Protein AF-A0A2G6QS87-F1 (afdb_monomer_lite)

Structure (mmCIF, N/CA/C/O backbone):
data_AF-A0A2G6QS87-F1
#
_entry.id   AF-A0A2G6QS87-F1
#
loop_
_atom_site.group_PDB
_atom_site.id
_atom_site.type_symbol
_atom_site.label_atom_id
_atom_site.label_alt_id
_atom_site.label_comp_id
_atom_site.label_asym_id
_atom_site.label_entity_id
_atom_site.label_seq_id
_atom_site.pdbx_PDB_ins_code
_atom_site.Cartn_x
_atom_site.Cartn_y
_atom_site.Cartn_z
_atom_site.occupancy
_atom_site.B_iso_or_equiv
_atom_site.auth_seq_id
_atom_site.auth_comp_id
_atom_site.auth_asym_id
_atom_site.auth_atom_id
_atom_site.pdbx_PDB_model_num
ATOM 1 N N . ALA A 1 1 ? -5.266 -8.464 -1.920 1.00 51.91 1 ALA A N 1
ATOM 2 C CA . ALA A 1 1 ? -3.894 -8.439 -2.478 1.00 51.91 1 ALA A CA 1
ATOM 3 C C . ALA A 1 1 ? -3.807 -7.338 -3.537 1.00 51.91 1 ALA A C 1
ATOM 5 O O . ALA A 1 1 ? -4.734 -7.231 -4.330 1.00 51.91 1 ALA A O 1
ATOM 6 N N . GLY A 1 2 ? -2.773 -6.485 -3.514 1.00 69.69 2 GLY A N 1
ATOM 7 C CA . GLY A 1 2 ? -2.639 -5.344 -4.445 1.00 69.69 2 GLY A CA 1
ATOM 8 C C . GLY A 1 2 ? -2.216 -4.005 -3.823 1.00 69.69 2 GLY A C 1
ATOM 9 O O . GLY A 1 2 ? -2.171 -3.008 -4.532 1.00 69.69 2 GLY A O 1
ATOM 10 N N . GLY A 1 3 ? -1.918 -3.966 -2.519 1.00 70.50 3 GLY A N 1
ATOM 11 C CA . GLY A 1 3 ? -1.389 -2.776 -1.834 1.00 70.50 3 GLY A CA 1
ATOM 12 C C . GLY A 1 3 ? 0.128 -2.585 -1.971 1.00 70.50 3 GLY A C 1
ATOM 13 O O . GLY A 1 3 ? 0.667 -1.634 -1.422 1.00 70.50 3 GLY A O 1
ATOM 14 N N . GLY A 1 4 ? 0.819 -3.482 -2.678 1.00 74.62 4 GLY A N 1
ATOM 15 C CA . GLY A 1 4 ? 2.270 -3.473 -2.862 1.00 74.62 4 GLY A CA 1
ATOM 16 C C . GLY A 1 4 ? 2.723 -4.567 -3.828 1.00 74.62 4 GLY A C 1
ATOM 17 O O . GLY A 1 4 ? 1.944 -5.467 -4.156 1.00 74.62 4 GLY A O 1
ATOM 18 N N . ILE A 1 5 ? 3.974 -4.471 -4.282 1.00 80.44 5 ILE A N 1
ATOM 19 C CA . ILE A 1 5 ? 4.647 -5.461 -5.132 1.00 80.44 5 ILE A CA 1
ATOM 20 C C . ILE A 1 5 ? 5.804 -6.037 -4.324 1.00 80.44 5 ILE A C 1
ATOM 22 O O . ILE A 1 5 ? 6.594 -5.287 -3.756 1.00 80.44 5 ILE A O 1
ATOM 26 N N . MET A 1 6 ? 5.889 -7.361 -4.271 1.00 84.56 6 MET A N 1
ATOM 27 C CA . MET A 1 6 ? 7.038 -8.053 -3.701 1.00 84.56 6 MET A CA 1
ATOM 28 C C . MET A 1 6 ? 8.040 -8.320 -4.821 1.00 84.56 6 MET A C 1
ATOM 30 O O . MET A 1 6 ? 7.664 -8.832 -5.874 1.00 84.56 6 MET A O 1
ATOM 34 N N . VAL A 1 7 ? 9.292 -7.939 -4.595 1.00 84.94 7 VAL A N 1
ATOM 35 C CA . VAL A 1 7 ? 10.404 -8.152 -5.524 1.00 84.94 7 VAL A CA 1
ATOM 36 C C . VAL A 1 7 ? 11.389 -9.087 -4.837 1.00 84.94 7 VAL A C 1
ATOM 38 O O . VAL A 1 7 ? 11.647 -8.920 -3.644 1.00 84.94 7 VAL A O 1
ATOM 41 N N . ASP A 1 8 ? 11.897 -10.082 -5.563 1.00 87.94 8 ASP A N 1
ATOM 42 C CA . ASP A 1 8 ? 12.962 -10.943 -5.051 1.00 87.94 8 ASP A CA 1
ATOM 43 C C . ASP A 1 8 ? 14.225 -10.105 -4.809 1.00 87.94 8 ASP A C 1
ATOM 45 O O . ASP A 1 8 ? 14.542 -9.204 -5.587 1.00 87.94 8 ASP A O 1
ATOM 49 N N . ASN A 1 9 ? 14.965 -10.412 -3.747 1.00 87.25 9 ASN A N 1
ATOM 50 C CA . ASN A 1 9 ? 16.232 -9.752 -3.453 1.00 87.25 9 ASN A CA 1
ATOM 51 C C . ASN A 1 9 ? 17.227 -9.850 -4.612 1.00 87.25 9 ASN A C 1
ATOM 53 O O . ASN A 1 9 ? 17.946 -8.885 -4.859 1.00 87.25 9 ASN A O 1
ATOM 57 N N . ALA A 1 10 ? 17.262 -10.980 -5.328 1.00 93.06 10 ALA A N 1
ATOM 58 C CA . ALA A 1 10 ? 18.153 -11.156 -6.475 1.00 93.06 10 ALA A CA 1
ATOM 59 C C . ALA A 1 10 ? 17.859 -10.158 -7.606 1.00 93.06 10 ALA A C 1
ATOM 61 O O . ALA A 1 10 ? 18.763 -9.776 -8.347 1.00 93.06 10 ALA A O 1
ATOM 62 N N . ASP A 1 11 ? 16.614 -9.688 -7.692 1.00 87.81 11 ASP A N 1
ATOM 63 C CA . ASP A 1 11 ? 16.186 -8.751 -8.718 1.00 87.81 11 ASP A CA 1
ATOM 64 C C . ASP A 1 11 ? 16.017 -7.311 -8.207 1.00 87.81 11 ASP A C 1
ATOM 66 O O . ASP A 1 11 ? 15.605 -6.429 -8.971 1.00 87.81 11 ASP A O 1
ATOM 70 N N . LEU A 1 12 ? 16.291 -7.049 -6.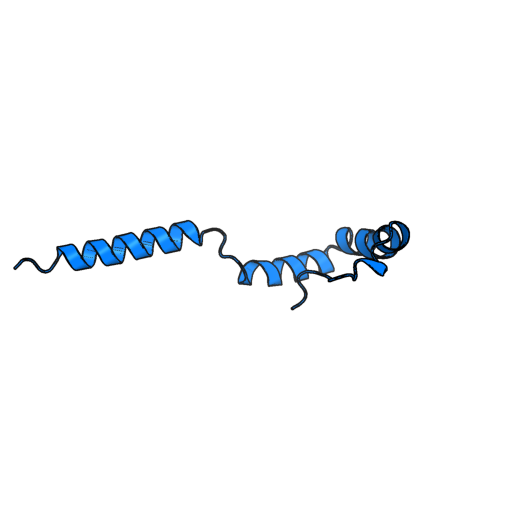925 1.00 87.81 12 LEU A N 1
ATOM 71 C CA . LEU A 1 12 ? 16.182 -5.718 -6.334 1.00 87.81 12 LEU A CA 1
ATOM 72 C C . LEU A 1 12 ? 17.387 -4.861 -6.744 1.00 87.81 12 LEU A C 1
ATOM 74 O O . LEU A 1 12 ? 18.325 -4.637 -5.982 1.00 87.81 12 LEU A O 1
ATOM 78 N N . THR A 1 13 ? 17.353 -4.377 -7.981 1.00 91.38 13 THR A N 1
ATOM 79 C CA . THR A 1 13 ? 18.381 -3.503 -8.554 1.00 91.38 13 THR A CA 1
ATOM 80 C C . THR A 1 13 ? 17.901 -2.056 -8.628 1.00 91.38 13 THR A C 1
ATOM 82 O O . THR A 1 13 ? 16.700 -1.776 -8.668 1.00 91.38 13 THR A O 1
ATOM 85 N N . ALA A 1 14 ? 18.847 -1.114 -8.675 1.00 90.81 14 ALA A N 1
ATOM 86 C CA . ALA A 1 14 ? 18.537 0.307 -8.836 1.00 90.81 14 ALA A CA 1
ATOM 87 C C . ALA A 1 14 ? 17.783 0.584 -10.150 1.00 90.81 14 ALA A C 1
ATOM 89 O O . ALA A 1 14 ? 16.804 1.329 -10.151 1.00 90.81 14 ALA A O 1
ATOM 90 N N . ASP A 1 15 ? 18.179 -0.073 -11.241 1.00 92.00 15 ASP A N 1
ATOM 91 C CA . ASP A 1 15 ? 17.541 0.087 -12.551 1.00 92.00 15 ASP A CA 1
ATOM 92 C C . ASP A 1 15 ? 16.091 -0.390 -12.534 1.00 92.00 15 ASP A C 1
ATOM 94 O O . ASP A 1 15 ? 15.194 0.312 -13.008 1.00 92.00 15 ASP A O 1
ATOM 98 N N . ARG A 1 16 ? 15.835 -1.553 -11.920 1.00 86.56 16 ARG A N 1
ATOM 99 C CA . ARG A 1 16 ? 14.474 -2.064 -11.757 1.00 86.56 16 ARG A CA 1
ATOM 100 C C . ARG A 1 16 ? 13.652 -1.135 -10.873 1.00 86.56 16 ARG A C 1
ATOM 102 O O . ARG A 1 16 ? 12.518 -0.827 -11.219 1.00 86.56 16 ARG A O 1
ATOM 109 N N . LEU A 1 17 ? 14.220 -0.635 -9.776 1.00 85.69 17 LEU A N 1
ATOM 110 C CA . LEU A 1 17 ? 13.541 0.315 -8.895 1.00 85.69 17 LEU A CA 1
ATOM 111 C C . LEU A 1 17 ? 13.110 1.578 -9.656 1.00 85.69 17 LEU A C 1
ATOM 113 O O . LEU A 1 17 ? 11.960 1.993 -9.552 1.00 85.69 17 LEU A O 1
ATOM 117 N N . ILE A 1 18 ? 14.000 2.166 -10.454 1.00 89.25 18 ILE A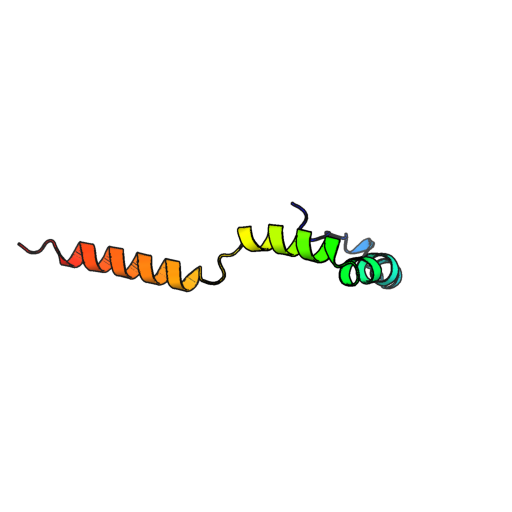 N 1
ATOM 118 C CA . ILE A 1 18 ? 13.710 3.363 -11.255 1.00 89.25 18 ILE A CA 1
ATOM 119 C C . ILE A 1 18 ? 12.639 3.061 -12.306 1.00 89.25 18 ILE A C 1
ATOM 121 O O . ILE A 1 18 ? 11.661 3.801 -12.411 1.00 89.25 18 ILE A O 1
ATOM 125 N N . ALA A 1 19 ? 12.790 1.964 -13.049 1.00 87.94 19 ALA A N 1
ATOM 126 C CA . ALA A 1 19 ? 11.858 1.586 -14.108 1.00 87.94 19 ALA A CA 1
ATOM 127 C C . ALA A 1 19 ? 10.459 1.237 -13.576 1.00 87.94 19 ALA A C 1
ATOM 129 O O . ALA A 1 19 ? 9.463 1.454 -14.261 1.00 87.94 19 ALA A O 1
ATOM 130 N N . GLU A 1 20 ? 10.371 0.698 -12.360 1.00 84.25 20 GLU A N 1
ATOM 131 C CA . GLU A 1 20 ? 9.133 0.136 -11.828 1.00 84.25 20 GLU A CA 1
ATOM 132 C C . GLU A 1 20 ? 8.456 0.996 -10.761 1.00 84.25 20 GLU A C 1
ATOM 134 O O . GLU A 1 20 ? 7.225 1.093 -10.747 1.00 84.25 20 GLU A O 1
ATOM 139 N N . VAL A 1 21 ? 9.214 1.602 -9.850 1.00 82.44 21 VAL A N 1
ATOM 140 C CA . VAL A 1 21 ? 8.653 2.326 -8.702 1.00 82.44 21 VAL A CA 1
ATOM 141 C C . VAL A 1 21 ? 8.278 3.747 -9.084 1.00 82.44 21 VAL A C 1
ATOM 143 O O . VAL A 1 21 ? 7.163 4.163 -8.771 1.00 82.44 21 VAL A O 1
ATOM 146 N N . LEU A 1 22 ? 9.140 4.474 -9.805 1.00 83.56 22 LEU A N 1
ATOM 147 C CA . LEU A 1 22 ? 8.868 5.871 -10.174 1.00 83.56 22 LEU A CA 1
ATOM 148 C C . LEU A 1 22 ? 7.556 6.046 -10.959 1.00 83.56 22 LEU A C 1
ATOM 150 O O . LEU A 1 22 ? 6.765 6.915 -10.576 1.00 83.56 22 LEU A O 1
ATOM 154 N N . PRO A 1 23 ? 7.238 5.220 -11.976 1.00 85.81 23 PRO A N 1
ATOM 155 C CA . PRO A 1 23 ? 5.960 5.340 -12.679 1.00 85.81 23 PRO A CA 1
ATOM 156 C C . PRO A 1 23 ? 4.747 5.065 -11.783 1.00 85.81 23 PRO A C 1
ATOM 158 O O . PRO A 1 23 ? 3.678 5.627 -11.990 1.00 85.81 23 PRO A O 1
ATOM 161 N N . ARG A 1 24 ? 4.897 4.213 -10.763 1.00 84.44 24 ARG A N 1
ATOM 162 C CA . ARG A 1 24 ? 3.790 3.794 -9.891 1.00 84.44 24 ARG A CA 1
ATOM 163 C C . ARG A 1 24 ? 3.522 4.777 -8.757 1.00 84.44 24 ARG A C 1
ATOM 165 O O . ARG A 1 24 ? 2.363 5.022 -8.445 1.00 84.44 24 ARG A O 1
ATOM 172 N N . ILE A 1 25 ? 4.564 5.368 -8.165 1.00 85.25 25 ILE A N 1
ATOM 173 C CA . ILE A 1 25 ? 4.399 6.380 -7.104 1.00 85.25 25 ILE A CA 1
ATOM 174 C C . ILE A 1 25 ? 3.947 7.738 -7.648 1.00 85.25 25 ILE A C 1
ATOM 176 O O . ILE A 1 25 ? 3.533 8.600 -6.879 1.00 85.25 25 ILE A O 1
ATOM 180 N N . THR A 1 26 ? 4.030 7.941 -8.963 1.00 87.88 26 THR A N 1
ATOM 181 C CA . THR A 1 26 ? 3.515 9.140 -9.633 1.00 87.88 26 THR A CA 1
ATOM 182 C C . THR A 1 26 ? 2.112 8.932 -10.214 1.00 87.88 26 THR A C 1
ATOM 184 O O . THR A 1 26 ? 1.405 9.911 -10.455 1.00 87.88 26 THR A O 1
ATOM 187 N N . ASP A 1 27 ? 1.651 7.686 -10.365 1.00 89.88 27 ASP A N 1
ATOM 188 C CA . ASP A 1 27 ? 0.292 7.376 -10.813 1.00 89.88 27 ASP A CA 1
ATOM 189 C C . ASP A 1 27 ? -0.720 7.462 -9.656 1.00 89.88 27 ASP A C 1
ATOM 191 O O . ASP A 1 27 ? -0.838 6.584 -8.795 1.00 89.88 27 ASP A O 1
ATOM 195 N N . ARG A 1 28 ? -1.525 8.529 -9.681 1.00 91.56 28 ARG A N 1
ATOM 196 C CA . ARG A 1 28 ? -2.589 8.784 -8.701 1.00 91.56 28 ARG A CA 1
ATOM 197 C C . ARG A 1 28 ? -3.595 7.633 -8.581 1.00 91.56 28 ARG A C 1
ATOM 199 O O . ARG A 1 28 ? -3.993 7.311 -7.464 1.00 91.56 28 ARG A O 1
ATOM 206 N N . LYS A 1 29 ? -4.000 7.005 -9.690 1.00 90.06 29 LYS A N 1
ATOM 207 C CA . LYS A 1 29 ? -5.009 5.930 -9.675 1.00 90.06 29 LYS A CA 1
ATOM 208 C C . LYS A 1 29 ? -4.463 4.679 -8.998 1.00 90.06 29 LYS A C 1
ATOM 210 O O . LYS A 1 29 ? -5.178 4.008 -8.252 1.00 90.06 29 LYS A O 1
ATOM 215 N N . VAL A 1 30 ? -3.188 4.376 -9.242 1.00 87.69 30 VAL A N 1
ATOM 216 C CA . VAL A 1 30 ? -2.487 3.268 -8.581 1.00 87.69 30 VAL A CA 1
ATOM 217 C C . VAL A 1 30 ? -2.417 3.518 -7.077 1.00 87.69 30 VAL A C 1
ATOM 219 O O . VAL A 1 30 ? -2.813 2.648 -6.299 1.00 87.69 30 VAL A O 1
ATOM 222 N N . LEU A 1 31 ? -2.016 4.724 -6.665 1.00 88.25 31 LEU A N 1
ATOM 223 C CA . LEU A 1 31 ? -1.942 5.095 -5.251 1.00 88.25 31 LEU A CA 1
ATOM 224 C C . LEU A 1 31 ? -3.299 5.029 -4.540 1.00 88.25 31 LEU A C 1
ATOM 226 O O . LEU A 1 31 ? -3.385 4.514 -3.427 1.00 88.25 31 LEU A O 1
ATOM 230 N N . GLU A 1 32 ? -4.373 5.505 -5.169 1.00 89.94 32 GLU A N 1
ATOM 231 C CA . GLU A 1 32 ? -5.724 5.455 -4.594 1.00 89.94 32 GLU A CA 1
ATOM 232 C C . GLU A 1 32 ? -6.214 4.021 -4.395 1.00 89.94 32 GLU A C 1
ATOM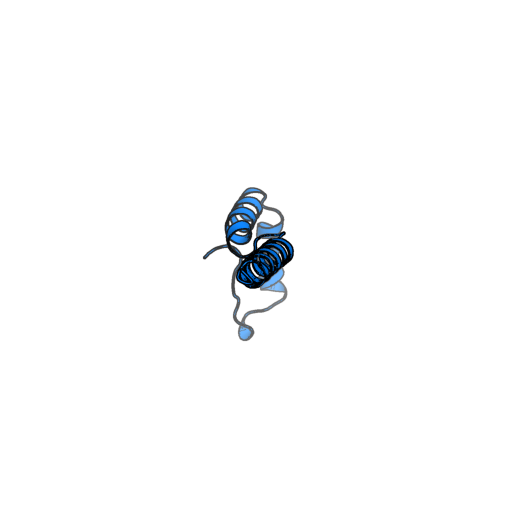 234 O O . GLU A 1 32 ? -6.783 3.694 -3.348 1.00 89.94 32 GLU A O 1
ATOM 239 N N . LYS A 1 33 ? -5.941 3.142 -5.366 1.00 87.75 33 LYS A N 1
ATOM 240 C CA . LYS A 1 33 ? -6.254 1.715 -5.264 1.00 87.75 33 LYS A CA 1
ATOM 241 C C . LYS A 1 33 ? -5.464 1.047 -4.138 1.00 87.75 33 LYS A C 1
ATOM 243 O O . LYS A 1 33 ? -6.046 0.294 -3.358 1.00 87.75 33 LYS A O 1
ATOM 248 N N . MET A 1 34 ? -4.166 1.340 -4.022 1.00 85.25 34 MET A N 1
ATOM 249 C CA . MET A 1 34 ? -3.328 0.832 -2.930 1.00 85.25 34 MET A CA 1
ATOM 250 C C . MET A 1 34 ? -3.849 1.317 -1.572 1.00 85.25 34 MET A C 1
ATOM 252 O O . MET A 1 34 ? -4.061 0.505 -0.674 1.00 85.25 34 MET A O 1
ATOM 256 N N . ALA A 1 35 ? -4.156 2.611 -1.445 1.00 83.75 35 ALA A N 1
ATOM 257 C CA . ALA A 1 35 ? -4.702 3.194 -0.224 1.00 83.75 35 ALA A CA 1
ATOM 258 C C . ALA A 1 35 ? -6.047 2.566 0.174 1.00 83.75 35 ALA A C 1
ATOM 260 O O . ALA A 1 35 ? -6.268 2.283 1.349 1.00 83.75 35 ALA A O 1
ATOM 261 N N . ALA A 1 36 ? -6.936 2.311 -0.791 1.00 85.75 36 ALA A N 1
ATOM 262 C CA . ALA A 1 36 ? -8.214 1.650 -0.535 1.00 85.75 36 ALA A CA 1
ATOM 263 C C . ALA A 1 36 ? -8.048 0.240 0.040 1.00 85.75 36 ALA A C 1
ATOM 265 O O . ALA A 1 36 ? -8.759 -0.121 0.974 1.00 85.75 36 ALA A O 1
ATOM 266 N N . ILE A 1 37 ? -7.084 -0.527 -0.472 1.00 83.62 37 ILE A N 1
ATOM 267 C CA . ILE A 1 37 ? -6.771 -1.867 0.038 1.00 83.62 37 ILE A CA 1
ATOM 268 C C . ILE A 1 37 ? -6.162 -1.776 1.445 1.00 83.62 37 ILE A C 1
ATOM 270 O O . ILE A 1 37 ? -6.577 -2.509 2.341 1.00 83.62 37 ILE A O 1
ATOM 274 N N . CYS A 1 38 ? -5.220 -0.854 1.662 1.00 77.56 38 CYS A N 1
ATOM 275 C CA . CYS A 1 38 ? -4.537 -0.704 2.949 1.00 77.56 38 CYS A CA 1
ATOM 276 C C . CYS A 1 38 ? -5.476 -0.272 4.084 1.00 77.56 38 CYS A C 1
ATOM 278 O O . CYS A 1 38 ? -5.297 -0.725 5.212 1.00 77.56 38 CYS A O 1
ATOM 280 N N . ARG A 1 39 ? -6.511 0.532 3.798 1.00 75.31 39 ARG A N 1
ATOM 281 C CA . ARG A 1 39 ? -7.523 0.927 4.797 1.00 75.31 39 ARG 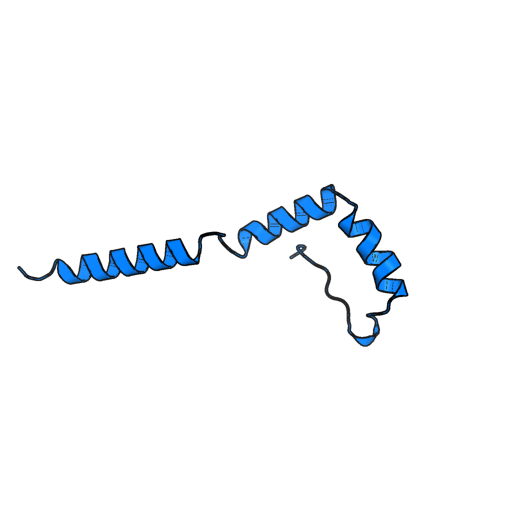A CA 1
ATOM 282 C C . ARG A 1 39 ? -8.236 -0.263 5.450 1.00 75.31 39 ARG A C 1
ATOM 284 O O . ARG A 1 39 ? -8.679 -0.139 6.582 1.00 75.31 39 ARG A O 1
ATOM 291 N N . GLY A 1 40 ? -8.335 -1.405 4.766 1.00 71.19 40 GLY A N 1
ATOM 292 C CA . GLY A 1 40 ? -8.933 -2.618 5.332 1.00 71.19 40 GLY A CA 1
ATOM 293 C C . GLY A 1 40 ? -7.994 -3.442 6.220 1.00 71.19 40 GLY A C 1
ATOM 294 O O . GLY A 1 40 ? -8.457 -4.357 6.889 1.00 71.19 40 GLY A O 1
ATOM 295 N N . HIS A 1 41 ? -6.686 -3.162 6.212 1.00 68.50 41 HIS A N 1
ATOM 296 C CA . HIS A 1 41 ? -5.675 -3.980 6.896 1.00 68.50 41 HIS A CA 1
ATOM 297 C C . HIS A 1 41 ? -5.280 -3.445 8.281 1.00 68.50 41 HIS A C 1
ATOM 299 O O . HIS A 1 41 ? -4.765 -4.206 9.095 1.00 68.50 41 HIS A O 1
ATOM 305 N N . SER A 1 42 ? -5.512 -2.162 8.561 1.00 63.34 42 SER A N 1
ATOM 306 C CA . SER A 1 42 ? -5.310 -1.579 9.887 1.00 63.34 42 SER A CA 1
ATOM 307 C C . SER A 1 42 ? -6.319 -0.458 10.090 1.00 63.34 42 SER A C 1
ATOM 309 O O . SER A 1 42 ? -6.312 0.526 9.346 1.00 63.34 42 SER A O 1
ATOM 311 N N . ALA A 1 43 ? -7.203 -0.617 11.072 1.00 66.50 43 ALA A N 1
ATOM 312 C CA . ALA A 1 43 ? -8.024 0.487 11.536 1.00 66.50 43 ALA A CA 1
ATOM 313 C C . ALA A 1 43 ? -7.072 1.515 12.169 1.00 66.50 43 ALA A C 1
ATOM 315 O O . ALA A 1 43 ? -6.266 1.159 13.029 1.00 66.50 43 ALA A O 1
ATOM 316 N N . ALA A 1 44 ? -7.102 2.769 11.709 1.00 68.56 44 ALA A N 1
ATOM 317 C CA . ALA A 1 44 ? -6.209 3.817 12.219 1.00 68.56 44 A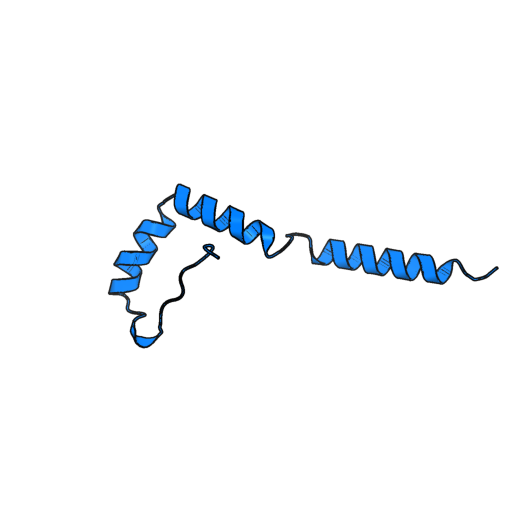LA A CA 1
ATOM 318 C C . ALA A 1 44 ? -6.339 4.012 13.746 1.00 68.56 44 ALA A C 1
ATOM 320 O O . ALA A 1 44 ? -5.419 4.496 14.395 1.00 68.56 44 ALA A O 1
ATOM 321 N N . ASP A 1 45 ? -7.470 3.577 14.293 1.00 77.50 45 ASP A N 1
ATOM 322 C CA . ASP A 1 45 ? -7.908 3.610 15.682 1.00 77.50 45 ASP A CA 1
ATOM 323 C C . ASP A 1 45 ? -7.951 2.207 16.324 1.00 77.50 45 ASP A C 1
ATOM 325 O O . ASP A 1 45 ? -8.617 2.011 17.337 1.00 77.50 45 ASP A O 1
ATOM 329 N N . ALA A 1 46 ? -7.261 1.201 15.770 1.00 80.94 46 ALA A N 1
ATOM 330 C CA . ALA A 1 46 ? -7.288 -0.168 16.303 1.00 80.94 46 ALA A CA 1
ATOM 331 C C . ALA A 1 46 ? -6.905 -0.234 17.794 1.00 80.94 46 ALA A C 1
ATOM 333 O O . ALA A 1 46 ? -7.481 -1.019 18.549 1.00 80.94 46 ALA A O 1
ATOM 334 N N . ALA A 1 47 ? -5.959 0.608 18.223 1.00 83.69 47 ALA A N 1
ATOM 335 C CA . ALA A 1 47 ? -5.565 0.727 19.624 1.00 83.69 47 ALA A CA 1
ATOM 336 C C . ALA A 1 47 ? -6.700 1.287 20.498 1.00 83.69 47 ALA A C 1
ATOM 338 O O . ALA A 1 47 ? -6.971 0.741 21.566 1.00 83.69 47 ALA A O 1
ATOM 339 N N . ASP A 1 48 ? -7.404 2.315 20.021 1.00 88.19 48 ASP A N 1
ATOM 340 C CA . ASP A 1 48 ? -8.523 2.934 20.736 1.00 88.19 48 ASP A CA 1
ATOM 341 C C . ASP A 1 48 ? -9.724 1.983 20.816 1.00 88.19 48 ASP A C 1
ATOM 343 O O . ASP A 1 48 ? -10.335 1.832 21.875 1.00 88.19 48 ASP A O 1
ATOM 347 N N . GLN A 1 49 ? -10.024 1.267 19.726 1.00 87.94 49 GLN A N 1
ATOM 348 C CA . GLN A 1 49 ? -11.064 0.236 19.713 1.00 87.94 49 GLN A CA 1
ATOM 349 C C . GLN A 1 49 ? -10.740 -0.897 20.690 1.00 87.94 49 GLN A C 1
ATOM 351 O O . GLN A 1 49 ? -11.624 -1.354 21.417 1.00 87.94 49 GLN A O 1
ATOM 356 N N . LEU A 1 50 ? -9.478 -1.335 20.748 1.00 88.25 50 LEU A N 1
ATOM 357 C CA . LEU A 1 50 ? -9.042 -2.345 21.708 1.00 88.25 50 LEU A CA 1
ATOM 358 C C . LEU A 1 50 ? -9.172 -1.838 23.150 1.00 88.25 50 LEU A C 1
ATOM 360 O O . LEU A 1 50 ? -9.732 -2.541 23.991 1.00 88.25 50 LEU A O 1
ATOM 364 N N . ALA A 1 51 ? -8.719 -0.615 23.431 1.00 91.12 51 ALA A N 1
ATOM 365 C CA . ALA A 1 51 ? -8.834 -0.003 24.752 1.00 91.12 51 ALA A CA 1
ATOM 366 C C . ALA A 1 51 ? -10.301 0.117 25.201 1.00 91.12 51 ALA A C 1
ATOM 368 O O . ALA A 1 51 ? -10.635 -0.278 26.318 1.00 91.12 51 ALA A O 1
ATOM 369 N N . ALA A 1 52 ? -11.197 0.568 24.318 1.00 90.06 52 ALA A N 1
ATOM 370 C CA . ALA A 1 52 ? -12.629 0.659 24.603 1.00 90.06 52 ALA A CA 1
ATOM 371 C C . ALA A 1 52 ? -13.251 -0.713 24.914 1.00 90.06 52 ALA A C 1
ATOM 373 O O . ALA A 1 52 ? -14.060 -0.834 25.834 1.00 90.06 52 ALA A O 1
ATOM 374 N N . ARG A 1 53 ? -12.847 -1.766 24.189 1.00 93.12 53 ARG A N 1
ATOM 375 C CA . ARG A 1 53 ? -13.299 -3.142 24.453 1.00 93.12 53 ARG A CA 1
ATOM 376 C C . ARG A 1 53 ? -12.801 -3.668 25.794 1.00 93.12 53 ARG A C 1
ATOM 378 O O . ARG A 1 53 ? -13.571 -4.310 26.499 1.00 93.12 53 ARG A O 1
ATOM 385 N N . ILE A 1 54 ? -11.552 -3.380 26.157 1.00 93.94 54 ILE A N 1
ATOM 386 C CA . ILE A 1 54 ? -10.995 -3.758 27.464 1.00 93.94 54 ILE A CA 1
ATOM 387 C C . ILE A 1 54 ? -11.784 -3.081 28.592 1.00 93.94 54 ILE A C 1
ATOM 389 O O . ILE A 1 54 ? -12.183 -3.752 29.540 1.00 93.94 54 ILE A O 1
ATOM 393 N N . ILE A 1 55 ? -12.062 -1.779 28.472 1.00 93.94 55 ILE A N 1
ATOM 394 C CA . ILE A 1 55 ? -12.837 -1.033 29.475 1.00 93.94 55 ILE A CA 1
ATOM 395 C C . ILE A 1 55 ? -14.263 -1.589 29.607 1.00 93.94 55 ILE A C 1
ATOM 397 O O . ILE A 1 55 ? -14.728 -1.781 30.727 1.00 93.94 55 ILE A O 1
ATOM 401 N N . ASP A 1 56 ? -14.942 -1.889 28.494 1.00 93.12 56 ASP A N 1
ATOM 402 C CA . ASP A 1 56 ? -16.288 -2.489 28.499 1.00 93.12 56 ASP A CA 1
ATOM 403 C C . ASP A 1 56 ? -16.317 -3.850 29.216 1.00 93.12 56 ASP A C 1
ATOM 405 O O . ASP A 1 56 ? -17.226 -4.118 30.000 1.00 93.12 56 ASP A O 1
ATOM 409 N N . ILE A 1 57 ? -15.303 -4.695 29.001 1.00 92.19 57 ILE A N 1
ATOM 410 C CA . ILE A 1 57 ? -15.179 -5.992 29.685 1.00 92.19 57 ILE A CA 1
ATOM 411 C C . ILE A 1 57 ? -14.984 -5.790 31.195 1.00 92.19 57 ILE A C 1
ATOM 413 O O . ILE A 1 57 ? -15.730 -6.357 31.991 1.00 92.19 57 ILE A O 1
ATOM 417 N N . LEU A 1 58 ? -14.052 -4.924 31.600 1.00 90.38 58 LEU A N 1
ATOM 418 C CA . LEU A 1 58 ? -13.783 -4.642 33.019 1.00 90.38 58 LEU A CA 1
ATOM 419 C C . LEU A 1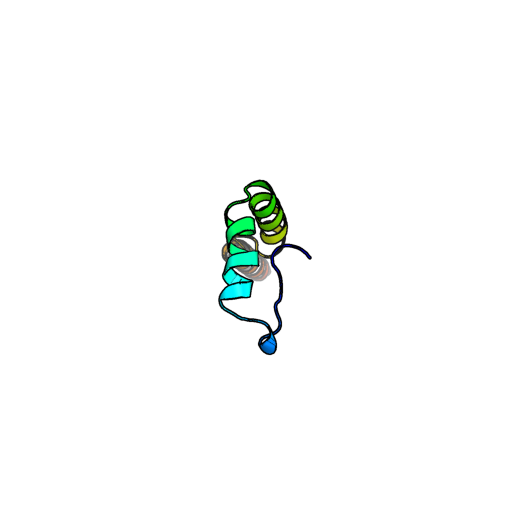 58 ? -14.978 -3.981 33.733 1.00 90.38 58 LEU A C 1
ATOM 421 O O . LEU A 1 58 ? -15.233 -4.237 34.913 1.00 90.38 58 LEU A O 1
ATOM 425 N N . GLY A 1 59 ? -15.733 -3.142 33.020 1.00 82.12 59 GLY A N 1
ATOM 426 C CA . GLY A 1 59 ? -16.956 -2.513 33.520 1.00 82.12 59 GLY A CA 1
ATOM 427 C C . GLY A 1 59 ? -18.114 -3.497 33.716 1.00 82.12 59 GLY A C 1
ATOM 428 O O . GLY A 1 59 ? -18.954 -3.291 34.587 1.00 82.12 59 GLY A O 1
ATOM 429 N N . LYS A 1 60 ? -18.155 -4.591 32.945 1.00 73.12 60 LYS A N 1
ATOM 430 C CA . LYS A 1 60 ? -19.148 -5.665 33.109 1.00 73.12 60 LYS A CA 1
ATOM 431 C C . LYS A 1 60 ? -18.818 -6.587 34.281 1.00 73.12 60 LYS A C 1
ATOM 433 O O . LYS A 1 60 ? -19.727 -6.960 35.019 1.00 73.12 60 LYS A O 1
ATOM 438 N N . ASP A 1 61 ? -17.539 -6.880 34.506 1.00 59.97 61 ASP A N 1
ATOM 439 C CA . ASP A 1 61 ? -17.098 -7.738 35.617 1.00 59.97 61 ASP A CA 1
ATOM 440 C C . ASP A 1 61 ? -17.290 -7.084 36.997 1.00 59.97 61 ASP A C 1
ATOM 442 O O . ASP A 1 61 ? -17.477 -7.768 38.002 1.00 59.97 61 ASP A O 1
ATOM 446 N N . THR A 1 62 ? -17.321 -5.751 37.060 1.00 58.22 62 THR A N 1
ATOM 447 C CA . THR A 1 62 ? -17.561 -4.995 38.304 1.00 58.22 62 THR A CA 1
ATOM 448 C C . THR A 1 62 ? -19.045 -4.843 38.669 1.00 58.22 62 THR A C 1
ATOM 450 O O . THR A 1 62 ? -19.358 -4.377 39.763 1.00 58.22 62 THR A O 1
ATOM 453 N N . GLY A 1 63 ? -19.966 -5.284 37.801 1.00 56.31 63 GLY A N 1
ATOM 454 C CA . GLY A 1 63 ? -21.419 -5.224 38.010 1.00 56.31 63 GLY A CA 1
ATOM 455 C C . GLY A 1 63 ? -22.062 -6.468 38.645 1.00 56.31 63 GLY A C 1
ATOM 456 O O . GLY A 1 63 ? -23.282 -6.487 38.792 1.00 56.31 63 GLY A O 1
ATOM 457 N N . HIS A 1 64 ? -21.294 -7.503 39.015 1.00 50.66 64 HIS A N 1
ATOM 458 C CA . HIS A 1 64 ? -21.817 -8.755 39.599 1.00 50.66 64 HIS A CA 1
ATOM 459 C C . HIS A 1 64 ? -21.599 -8.892 41.119 1.00 50.66 64 HIS A C 1
ATOM 461 O O . HIS A 1 64 ? -21.514 -9.994 41.651 1.00 50.66 64 HIS A O 1
ATOM 467 N N . VAL A 1 65 ? -21.531 -7.780 41.849 1.00 51.53 65 VAL A N 1
ATOM 468 C CA . VAL A 1 65 ? -21.668 -7.795 43.315 1.00 51.53 65 VAL A CA 1
ATOM 469 C C . VAL A 1 65 ? -23.041 -7.239 43.676 1.00 51.53 65 VAL A C 1
ATOM 471 O O . VAL A 1 65 ? -23.205 -6.045 43.919 1.00 51.53 65 VAL A O 1
ATOM 474 N N . ALA A 1 66 ? -24.029 -8.130 43.648 1.00 41.88 66 ALA A N 1
ATOM 475 C CA . ALA A 1 66 ? -25.311 -7.994 44.328 1.00 41.88 66 ALA A CA 1
ATOM 476 C C . ALA A 1 66 ? -25.510 -9.232 45.206 1.00 41.88 66 ALA A C 1
ATOM 478 O O . ALA A 1 66 ? -25.202 -10.341 44.712 1.00 41.88 66 ALA A O 1
#

Sequence (66 aa):
AGGGIMVDNADLTADRLIAEVLPRITDRKVLEKMAAICRGHSAADAADQLAARIIDILGKDTGHVA

Radius of gyration: 21.53 Å; chains: 1; bounding box: 44×20×58 Å

pLDDT: mean 81.07, std 12.17, range [41.88, 93.94]

Foldseek 3Di:
DQLDDDDDPVPPDPVCCVVPVVVQVPDPVSNVVSVVVVCVVDPPCPVVVVVVVVVVVVVVVVPPDD

Secondary structure (DSSP, 8-state):
--S-----GGG--HHHHHHHHHHHHH-HHHHHHHHHHHTTT--TTHHHHHHHHHHHHHHHHTT---